Protein AF-A0A2I0TAE6-F1 (afdb_monomer_lite)

Sequence (79 aa):
MYLLECIYTKHLCLDGRQIHLEIYDPCSQPQRGKLSLTDELHWADGFIIVYDISDRASFAFAKALLYRIRESHIGACKK

InterPro domains:
  IPR001806 Small GTPase [PF00071] (8-71)
  IPR027417 P-loop containing nucleoside triphosphate hydrolase [G3DSA:3.40.50.300] (2-77)
  IPR027417 P-loop containing nucleoside triphosphate hydrolase [SSF52540] (6-72)
  IPR051065 Ras-related small GTPase [PTHR45704] (4-73)

Radius of gyration: 15.46 Å; chains: 1; bounding box: 33×34×36 Å

Organism: NCBI:txid1758121

Secondary structure (DSSP, 8-state):
------EEEEEEEETTEEEEEEEE-GGGS-S-----TTTTTSS-S-------TT-HHHHHHHHHHHHHHHHHHHGGG--

Foldseek 3Di:
DDPQPQWDWDWDADPNDTDIDIDGDPVSDPPDDDDPVLVVLVVDPDDDQDADPVDPVRVVVSVVVVVVSVVSVVVVPPD

Structure (mmCIF, N/CA/C/O backbone):
data_AF-A0A2I0TAE6-F1
#
_entry.id   AF-A0A2I0TAE6-F1
#
loop_
_atom_site.group_PDB
_atom_site.id
_atom_site.type_symbol
_atom_site.label_atom_id
_atom_site.label_alt_id
_atom_site.label_comp_id
_atom_site.label_asym_id
_atom_site.label_entity_id
_atom_site.label_seq_id
_atom_site.pdbx_PDB_ins_code
_atom_site.Cartn_x
_atom_site.Cartn_y
_atom_site.Cartn_z
_atom_site.occupancy
_atom_site.B_iso_or_equiv
_atom_site.auth_seq_id
_atom_site.auth_comp_id
_atom_site.auth_asym_id
_atom_site.auth_atom_id
_atom_site.pdbx_PDB_model_num
ATOM 1 N N . MET A 1 1 ? -13.796 23.522 -13.339 1.00 37.28 1 MET A N 1
ATOM 2 C CA . MET A 1 1 ? -12.957 23.474 -12.125 1.00 37.28 1 MET A CA 1
ATOM 3 C C . MET A 1 1 ? -13.336 22.191 -11.400 1.00 37.28 1 MET A C 1
ATOM 5 O O . MET A 1 1 ? -14.215 22.220 -10.558 1.00 37.28 1 MET A O 1
ATOM 9 N N . TYR A 1 2 ? -12.811 21.047 -11.847 1.00 41.28 2 TYR A N 1
ATOM 10 C CA . TYR A 1 2 ? -13.156 19.744 -11.270 1.00 41.28 2 TYR A CA 1
ATOM 11 C C . TYR A 1 2 ? -12.038 19.371 -10.301 1.00 41.28 2 TYR A C 1
ATOM 13 O O . TYR A 1 2 ? -10.906 19.151 -10.729 1.00 41.28 2 TYR A O 1
ATOM 21 N N . LEU A 1 3 ? -12.333 19.399 -9.005 1.00 47.94 3 LEU A N 1
ATOM 22 C CA . LEU A 1 3 ? -11.462 18.829 -7.986 1.00 47.94 3 LEU A CA 1
ATOM 23 C C . LEU A 1 3 ? -11.580 17.306 -8.119 1.00 47.94 3 LEU A C 1
ATOM 25 O O . LEU A 1 3 ? -12.627 16.742 -7.822 1.00 47.94 3 LEU A O 1
ATOM 29 N N . LEU A 1 4 ? -10.535 16.666 -8.649 1.00 50.25 4 LEU A N 1
ATOM 30 C CA . LEU A 1 4 ? -10.327 15.222 -8.533 1.00 50.25 4 LEU A CA 1
ATOM 31 C C . LEU A 1 4 ? -10.091 14.929 -7.049 1.00 50.25 4 LEU A C 1
ATOM 33 O O . LEU A 1 4 ? -8.969 15.043 -6.556 1.00 50.25 4 LEU A O 1
ATOM 37 N N . GLU A 1 5 ? -11.166 14.652 -6.319 1.00 60.75 5 GLU A N 1
ATOM 38 C CA . GLU A 1 5 ? -11.090 14.193 -4.937 1.00 60.75 5 GLU A CA 1
ATOM 39 C C . GLU A 1 5 ? -10.332 12.863 -4.927 1.00 60.75 5 GLU A C 1
ATOM 41 O O . GLU A 1 5 ? -10.786 11.865 -5.478 1.00 60.75 5 GLU A O 1
ATOM 46 N N . CYS A 1 6 ? -9.130 12.869 -4.356 1.00 77.62 6 CYS A N 1
ATOM 47 C CA . CYS A 1 6 ? -8.306 11.669 -4.213 1.00 77.62 6 CYS A CA 1
ATOM 48 C C . CYS A 1 6 ? -8.603 10.945 -2.902 1.00 77.62 6 CYS A C 1
ATOM 50 O O . CYS A 1 6 ? -7.889 10.015 -2.562 1.00 77.62 6 CYS A O 1
ATOM 52 N N . ILE A 1 7 ? -9.614 11.394 -2.154 1.00 84.50 7 ILE A N 1
ATOM 53 C CA . ILE A 1 7 ? -10.035 10.819 -0.882 1.00 84.50 7 ILE A CA 1
ATOM 54 C C . ILE A 1 7 ? -11.449 10.281 -1.061 1.00 84.50 7 ILE A C 1
ATOM 56 O O . ILE A 1 7 ? -12.367 11.011 -1.425 1.00 84.50 7 ILE A O 1
ATOM 60 N N . TYR A 1 8 ? -11.614 8.992 -0.804 1.00 87.75 8 TYR A N 1
ATOM 61 C CA . TYR A 1 8 ? -12.900 8.324 -0.741 1.00 87.75 8 TYR A CA 1
ATOM 62 C C . TYR A 1 8 ? -13.300 8.112 0.714 1.00 87.75 8 TYR A C 1
ATOM 64 O O . TYR A 1 8 ? -12.551 7.502 1.478 1.00 87.75 8 TYR A O 1
ATOM 72 N N . THR A 1 9 ? -14.506 8.550 1.071 1.00 91.25 9 THR A N 1
ATOM 73 C CA . THR A 1 9 ? -15.005 8.499 2.448 1.00 91.25 9 THR A CA 1
ATOM 74 C C . THR A 1 9 ? -16.239 7.605 2.575 1.00 91.25 9 THR A C 1
ATOM 76 O O . THR A 1 9 ? -17.189 7.703 1.790 1.00 91.25 9 THR A O 1
ATOM 79 N N . LYS A 1 10 ? -16.265 6.742 3.599 1.00 93.25 10 LYS A N 1
ATOM 80 C CA . LYS A 1 10 ? -17.411 5.885 3.938 1.00 93.25 10 LYS A CA 1
ATOM 81 C C . LYS A 1 10 ? -17.610 5.727 5.440 1.00 93.25 10 LYS A C 1
ATOM 83 O O . LYS A 1 10 ? -16.680 5.416 6.170 1.00 93.25 10 LYS A O 1
ATOM 88 N N . HIS A 1 11 ? -18.866 5.801 5.872 1.00 95.56 11 HIS A N 1
ATOM 89 C CA . HIS A 1 11 ? -19.292 5.276 7.169 1.00 95.56 11 HIS A CA 1
ATOM 90 C C . HIS A 1 11 ? -19.702 3.811 7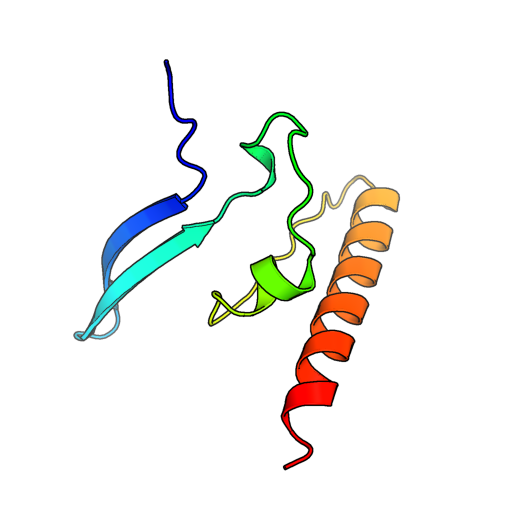.024 1.00 95.56 11 HIS A C 1
ATOM 92 O O . HIS A 1 11 ? -20.480 3.472 6.128 1.00 95.56 11 HIS A O 1
ATOM 98 N N . LEU A 1 12 ? -19.182 2.948 7.891 1.00 95.12 12 LEU A N 1
ATOM 99 C CA . LEU A 1 12 ? -19.455 1.512 7.875 1.00 95.12 12 LEU A CA 1
ATOM 100 C C . LEU A 1 12 ? -19.431 0.926 9.289 1.00 95.12 12 LEU A C 1
ATOM 102 O O . LEU A 1 12 ? -18.884 1.527 10.207 1.00 95.12 12 LEU A O 1
ATOM 106 N N . CYS A 1 13 ? -20.027 -0.252 9.467 1.00 96.31 13 CYS A N 1
ATOM 107 C CA . CYS A 1 13 ? -20.026 -0.973 10.737 1.00 96.31 13 CYS A CA 1
ATOM 108 C C . CYS A 1 13 ? -19.188 -2.251 10.603 1.00 96.31 13 CYS A C 1
ATOM 110 O O . CYS A 1 13 ? -19.493 -3.077 9.743 1.00 96.31 13 CYS A O 1
ATOM 112 N N . LEU A 1 14 ? -18.160 -2.423 11.439 1.00 93.81 14 LEU A N 1
ATOM 113 C CA . LEU A 1 14 ? -17.377 -3.664 11.551 1.00 93.81 14 LEU A CA 1
ATOM 114 C C . LEU A 1 14 ? -17.419 -4.146 12.997 1.00 93.81 14 LEU A C 1
ATOM 116 O O . LEU A 1 14 ? -17.212 -3.358 13.918 1.00 93.81 14 LEU A O 1
ATOM 120 N N . ASP A 1 15 ? -17.727 -5.428 13.199 1.00 95.50 15 ASP A N 1
ATOM 121 C CA . ASP A 1 15 ? -17.831 -6.062 14.523 1.00 95.50 15 ASP A CA 1
ATOM 122 C C . ASP A 1 15 ? -18.717 -5.284 15.518 1.00 95.50 15 ASP A C 1
ATOM 124 O O . ASP A 1 15 ? -18.431 -5.177 16.711 1.00 95.50 15 ASP A O 1
ATOM 128 N N . GLY A 1 16 ? -19.802 -4.689 15.010 1.00 95.12 16 GLY A N 1
ATOM 129 C CA . GLY A 1 16 ? -20.738 -3.880 15.798 1.00 95.12 16 GLY A CA 1
ATOM 130 C C . GLY A 1 16 ? -20.255 -2.460 16.126 1.00 95.12 16 GLY A C 1
ATOM 131 O O . GLY A 1 16 ? -20.968 -1.731 16.814 1.00 95.12 16 GLY A O 1
ATOM 132 N N . ARG A 1 17 ? -19.080 -2.039 15.640 1.00 96.12 17 ARG A N 1
ATOM 133 C CA . ARG A 1 17 ? -18.532 -0.685 15.817 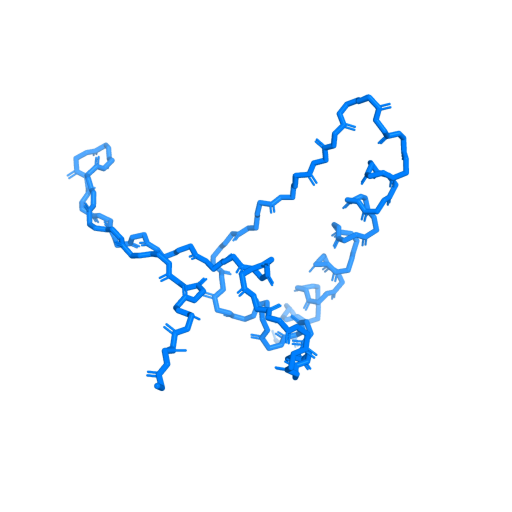1.00 96.12 17 ARG A CA 1
ATOM 134 C C . ARG A 1 17 ? -18.695 0.144 14.550 1.00 96.12 17 ARG A C 1
ATOM 136 O O . ARG A 1 17 ? -18.344 -0.305 13.463 1.00 96.12 17 ARG A O 1
ATOM 143 N N . GLN A 1 18 ? -19.180 1.375 14.704 1.00 96.69 18 GLN A N 1
ATOM 144 C CA . GLN A 1 18 ? -19.202 2.360 13.621 1.00 96.69 18 GLN A CA 1
ATOM 145 C C . GLN A 1 18 ? -17.785 2.872 13.352 1.00 96.69 18 GLN A C 1
ATOM 147 O O . GLN A 1 18 ? -17.059 3.211 14.285 1.00 96.69 18 GLN A O 1
ATOM 152 N N . ILE A 1 19 ? -17.405 2.925 12.080 1.00 95.19 19 ILE A N 1
ATOM 153 C CA . ILE A 1 19 ? -16.082 3.321 11.602 1.00 95.19 19 ILE A CA 1
ATOM 154 C C . ILE A 1 19 ? -16.253 4.338 10.476 1.00 95.19 19 ILE A C 1
ATOM 156 O O . ILE A 1 19 ? -17.102 4.183 9.593 1.00 95.19 19 ILE A O 1
ATOM 160 N N . HIS A 1 20 ? -15.421 5.374 10.518 1.00 94.25 20 HIS A N 1
ATOM 161 C CA . HIS A 1 20 ? -15.233 6.333 9.441 1.00 94.25 20 HIS A CA 1
ATOM 162 C C . HIS A 1 20 ? -13.987 5.928 8.654 1.00 94.25 20 HIS A C 1
ATOM 164 O O . HIS A 1 20 ? -12.880 5.975 9.181 1.00 94.25 20 HIS A O 1
ATOM 170 N N . LEU A 1 21 ? -14.184 5.450 7.429 1.00 92.12 21 LEU A N 1
ATOM 171 C CA . LEU A 1 21 ? -13.119 5.010 6.541 1.00 92.12 21 LEU A CA 1
ATOM 172 C C . LEU A 1 21 ? -12.809 6.110 5.530 1.00 92.12 21 LEU A C 1
ATOM 174 O O . LEU A 1 21 ? -13.694 6.511 4.775 1.00 92.12 21 LEU A O 1
ATOM 178 N N . GLU A 1 22 ? -11.545 6.515 5.474 1.00 91.44 22 GLU A N 1
ATOM 179 C CA . GLU A 1 22 ? -10.996 7.416 4.464 1.00 91.44 22 GLU A CA 1
ATOM 180 C C . GLU A 1 22 ? -9.888 6.688 3.695 1.00 91.44 22 GLU A C 1
ATOM 182 O O . GLU A 1 22 ? -8.972 6.122 4.289 1.00 91.44 22 GLU A O 1
ATOM 187 N N . ILE A 1 23 ? -9.987 6.664 2.366 1.00 89.12 23 ILE A N 1
ATOM 188 C CA . ILE A 1 23 ? -8.987 6.059 1.480 1.00 89.12 23 ILE A CA 1
ATOM 189 C C . ILE A 1 23 ? -8.450 7.145 0.561 1.00 89.12 23 ILE A C 1
ATOM 191 O O . ILE A 1 23 ? -9.196 7.667 -0.263 1.00 89.12 23 ILE A O 1
ATOM 195 N N . TYR A 1 24 ? -7.156 7.435 0.661 1.00 85.44 24 TYR A N 1
ATOM 196 C CA . TYR A 1 24 ? -6.449 8.270 -0.305 1.00 85.44 24 TYR A CA 1
ATOM 197 C C . TYR A 1 24 ? -5.883 7.413 -1.443 1.00 85.44 24 TYR A C 1
ATOM 199 O O . TYR A 1 24 ? -5.123 6.475 -1.194 1.00 85.44 24 TYR A O 1
ATOM 207 N N . ASP A 1 25 ? -6.224 7.752 -2.683 1.00 84.62 25 ASP A N 1
ATOM 208 C CA . ASP A 1 25 ? -5.636 7.170 -3.887 1.00 84.62 25 ASP A CA 1
ATOM 209 C C . ASP A 1 25 ? -4.730 8.188 -4.611 1.00 84.62 25 ASP A C 1
ATOM 211 O O . ASP A 1 25 ? -5.226 9.083 -5.306 1.00 84.62 25 ASP A O 1
ATOM 215 N N . PRO A 1 26 ? -3.395 8.047 -4.515 1.00 73.31 26 PRO A N 1
ATOM 216 C CA . PRO A 1 26 ? -2.456 8.959 -5.161 1.00 73.31 26 PRO A CA 1
ATOM 217 C C . PRO A 1 26 ? -2.436 8.817 -6.692 1.00 73.31 26 PRO A C 1
ATOM 219 O O . PRO A 1 26 ? -1.964 9.724 -7.381 1.00 73.31 26 PRO A O 1
ATOM 222 N N . CYS A 1 27 ? -2.954 7.716 -7.258 1.00 71.25 27 CYS A N 1
ATOM 223 C CA . CYS A 1 27 ? -3.035 7.534 -8.712 1.00 71.25 27 CYS A CA 1
ATOM 224 C C . CYS A 1 27 ? -4.070 8.450 -9.377 1.00 71.25 27 CYS A C 1
ATOM 226 O O . CYS A 1 27 ? -4.009 8.656 -10.591 1.00 71.25 27 CYS A O 1
ATOM 228 N N . SER A 1 28 ? -4.979 9.033 -8.596 1.00 60.84 28 SER A N 1
ATOM 229 C CA . SER A 1 28 ? -6.023 9.928 -9.088 1.00 60.84 28 SER A CA 1
ATOM 230 C C . SER A 1 28 ? -5.538 11.374 -9.331 1.00 60.84 28 SER A C 1
ATOM 232 O O . SER A 1 28 ? -6.255 12.160 -9.958 1.00 60.84 28 SER A O 1
ATOM 234 N N . GLN A 1 29 ? -4.309 11.744 -8.922 1.00 57.34 29 GLN A N 1
ATOM 235 C CA . GLN A 1 29 ? -3.738 13.072 -9.202 1.00 57.34 29 GLN A CA 1
ATOM 236 C C . GLN A 1 29 ? -2.908 13.121 -10.501 1.00 57.34 29 GLN A C 1
ATOM 238 O O . GLN A 1 29 ? -1.927 12.387 -10.653 1.00 57.34 29 GLN A O 1
ATOM 243 N N . PRO A 1 30 ? -3.182 14.069 -11.420 1.00 52.69 30 PRO A N 1
ATOM 244 C CA . PRO A 1 30 ? -2.334 14.313 -12.582 1.00 52.69 30 PRO A CA 1
ATOM 245 C C . PRO A 1 30 ? -1.045 15.046 -12.176 1.00 52.69 30 PRO A C 1
ATOM 247 O O . PRO A 1 30 ? -0.982 16.260 -12.310 1.00 52.69 30 PRO A O 1
ATOM 250 N N . GLN A 1 31 ? -0.038 14.328 -11.658 1.00 53.97 31 GLN A N 1
ATOM 251 C CA . GLN A 1 31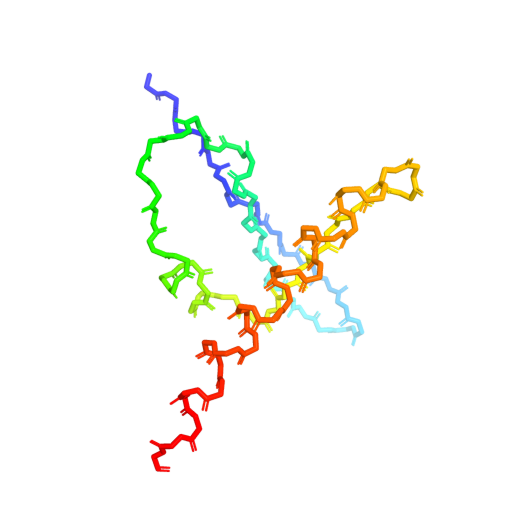 ? 1.362 14.749 -11.395 1.00 53.97 31 GLN A CA 1
ATOM 252 C C . GLN A 1 31 ? 1.613 16.214 -10.937 1.00 53.97 31 GLN A C 1
ATOM 254 O O . GLN A 1 31 ? 2.703 16.753 -11.147 1.00 53.97 31 GLN A O 1
ATOM 259 N N . ARG A 1 32 ? 0.649 16.899 -10.312 1.00 45.00 32 ARG A N 1
ATOM 260 C CA . ARG A 1 32 ? 0.776 18.303 -9.910 1.00 45.00 32 ARG A CA 1
ATOM 261 C C . ARG A 1 32 ? 0.976 18.377 -8.412 1.00 45.00 32 ARG A C 1
ATOM 263 O O . ARG A 1 32 ? 0.025 18.344 -7.649 1.00 45.00 32 ARG A O 1
ATOM 270 N N . GLY A 1 33 ? 2.243 18.537 -8.045 1.00 48.03 33 GLY A N 1
ATOM 271 C CA . GLY A 1 33 ? 2.672 18.712 -6.668 1.00 48.03 33 GLY A CA 1
ATOM 272 C C . GLY A 1 33 ? 2.771 17.370 -5.970 1.00 48.03 33 GLY A C 1
ATOM 273 O O . GLY A 1 33 ? 1.848 16.966 -5.282 1.00 48.03 33 GLY A O 1
ATOM 274 N N . LYS A 1 34 ? 3.914 16.690 -6.132 1.00 49.66 34 LYS A N 1
ATOM 275 C CA . LYS A 1 34 ? 4.331 15.657 -5.181 1.00 49.66 34 LYS A CA 1
ATOM 276 C C . LYS A 1 34 ? 4.325 16.311 -3.802 1.00 49.66 34 LYS A C 1
ATOM 278 O O . LYS A 1 34 ? 5.279 17.019 -3.473 1.00 49.66 34 LYS A O 1
ATOM 283 N N . LEU A 1 35 ? 3.266 16.102 -3.024 1.00 50.72 35 LEU A N 1
ATOM 284 C CA . LEU A 1 35 ? 3.378 16.202 -1.579 1.00 50.72 35 LEU A CA 1
ATOM 285 C C . LEU A 1 35 ? 4.586 15.350 -1.191 1.00 50.72 35 LEU A C 1
ATOM 287 O O . LEU A 1 35 ? 4.868 14.317 -1.818 1.00 50.72 35 LEU A O 1
ATOM 291 N N . SER A 1 36 ? 5.383 15.830 -0.238 1.00 56.59 36 SER A N 1
ATOM 292 C CA . SER A 1 36 ? 6.460 14.984 0.249 1.00 56.59 36 SER A CA 1
ATOM 293 C C . SER A 1 36 ? 5.793 13.711 0.771 1.00 56.59 36 SER A C 1
ATOM 295 O O . SER A 1 36 ? 4.767 13.786 1.442 1.00 56.59 36 SER A O 1
ATOM 297 N N . LEU A 1 37 ? 6.317 12.534 0.417 1.00 60.41 37 LEU A N 1
ATOM 298 C CA . LEU A 1 37 ?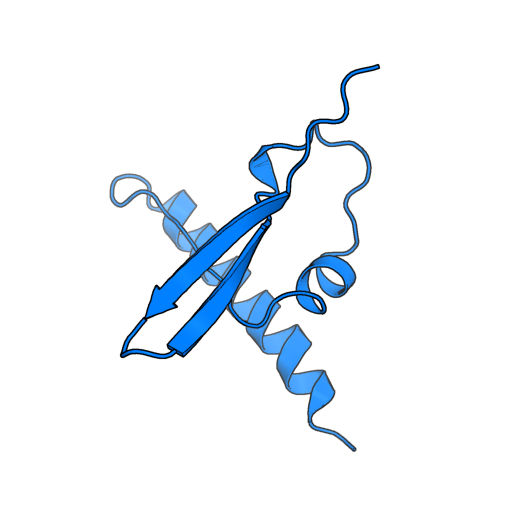 5.737 11.268 0.885 1.00 60.41 37 LEU A CA 1
ATOM 299 C C . LEU A 1 37 ? 5.565 11.272 2.407 1.00 60.41 37 LEU A C 1
ATOM 301 O O . LEU A 1 37 ? 4.631 10.682 2.915 1.00 60.41 37 LEU A O 1
ATOM 305 N N . THR A 1 38 ? 6.417 12.004 3.119 1.00 57.31 38 THR A N 1
ATOM 306 C CA . THR A 1 38 ? 6.312 12.264 4.552 1.00 57.31 38 THR A CA 1
ATOM 307 C C . THR A 1 38 ? 4.973 12.896 4.955 1.00 57.31 38 THR A C 1
ATOM 309 O O . THR A 1 38 ? 4.343 12.410 5.888 1.00 57.31 38 THR A O 1
ATOM 312 N N . ASP A 1 39 ? 4.496 13.920 4.241 1.00 60.22 39 ASP A N 1
ATOM 313 C CA . ASP A 1 39 ? 3.208 14.576 4.521 1.00 60.22 39 ASP A CA 1
ATOM 314 C C . ASP A 1 39 ? 2.021 13.654 4.186 1.00 60.22 39 ASP A C 1
ATOM 316 O O . ASP A 1 39 ? 1.039 13.603 4.925 1.00 60.22 39 ASP A O 1
ATOM 320 N N . GLU A 1 40 ? 2.145 12.852 3.121 1.00 63.12 40 GLU A N 1
ATOM 321 C CA . GLU A 1 40 ? 1.178 11.800 2.765 1.00 63.12 40 GLU A CA 1
ATOM 322 C C . GLU A 1 40 ? 1.234 10.574 3.689 1.00 63.12 40 GLU A C 1
ATOM 324 O O . GLU A 1 40 ? 0.399 9.687 3.581 1.00 63.12 40 GLU A O 1
ATOM 329 N N . LEU A 1 41 ? 2.211 10.464 4.582 1.00 65.31 41 LEU A N 1
ATOM 330 C CA . LEU A 1 41 ? 2.323 9.324 5.491 1.00 65.31 41 LEU A CA 1
ATOM 331 C C . LEU A 1 41 ? 1.753 9.620 6.880 1.00 65.31 41 LEU A C 1
ATOM 333 O O . LEU A 1 41 ? 1.395 8.694 7.600 1.00 65.31 41 LEU A O 1
ATOM 337 N N . HIS A 1 42 ? 1.624 10.893 7.256 1.00 69.38 42 HIS A N 1
ATOM 338 C CA . HIS A 1 42 ? 1.128 11.279 8.578 1.00 69.38 42 HIS A CA 1
ATOM 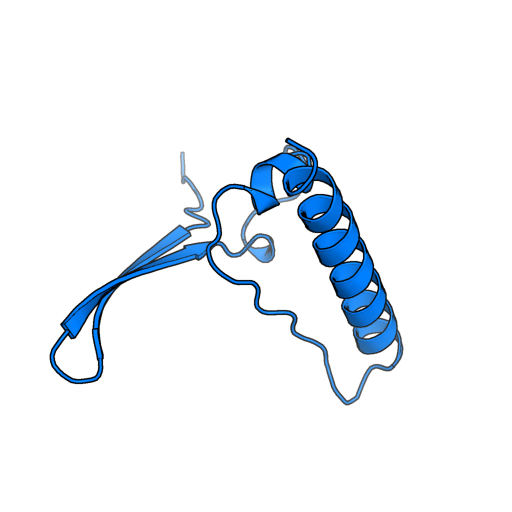339 C C . HIS A 1 42 ? -0.397 11.200 8.741 1.00 69.38 42 HIS A C 1
ATOM 341 O O . HIS A 1 42 ? -0.862 11.163 9.877 1.00 69.38 42 HIS A O 1
ATOM 347 N N . TRP A 1 43 ? -1.170 11.179 7.650 1.00 72.12 43 TRP A N 1
ATOM 348 C CA . TRP A 1 43 ? -2.639 11.145 7.718 1.00 72.12 43 TRP A CA 1
ATOM 349 C C . TRP A 1 43 ? -3.216 9.731 7.883 1.00 72.12 43 TRP A C 1
ATOM 351 O O . TRP A 1 43 ? -4.369 9.600 8.279 1.00 72.12 43 TRP A O 1
ATOM 361 N N . ALA A 1 44 ? -2.447 8.684 7.566 1.00 84.88 44 ALA A N 1
ATOM 362 C CA . ALA A 1 44 ? -2.970 7.328 7.448 1.00 84.88 44 ALA A CA 1
ATOM 363 C C . ALA A 1 44 ? -2.690 6.471 8.691 1.00 84.88 44 ALA A C 1
ATOM 365 O O . ALA A 1 44 ? -1.546 6.341 9.128 1.00 84.88 44 ALA A O 1
ATOM 366 N N . ASP A 1 45 ? -3.721 5.782 9.182 1.00 87.06 45 ASP A N 1
ATOM 367 C CA . ASP A 1 45 ? -3.578 4.727 10.197 1.00 87.06 45 ASP A CA 1
ATOM 368 C C . ASP A 1 45 ? -2.991 3.424 9.618 1.00 87.06 45 ASP A C 1
ATOM 370 O O . ASP A 1 45 ? -2.492 2.564 10.348 1.00 87.06 45 ASP A O 1
ATOM 374 N N . GLY A 1 46 ? -3.054 3.249 8.296 1.00 88.69 46 GLY A N 1
ATOM 375 C CA . GLY A 1 46 ? -2.578 2.054 7.611 1.00 88.69 46 GLY A CA 1
ATOM 376 C C . GLY A 1 46 ? -2.318 2.283 6.127 1.00 88.69 46 GLY A C 1
ATOM 377 O O . GLY A 1 46 ? -2.863 3.194 5.512 1.00 88.69 46 GLY A O 1
ATOM 378 N N . PHE A 1 47 ? -1.485 1.421 5.545 1.00 89.81 47 PHE A N 1
ATOM 379 C CA . PHE A 1 47 ? -1.065 1.513 4.147 1.00 89.81 47 PHE A CA 1
ATOM 380 C C . PHE A 1 47 ? -1.421 0.240 3.388 1.00 89.81 47 PHE A C 1
ATOM 382 O O . PHE A 1 47 ? -1.213 -0.869 3.885 1.00 89.81 47 PHE A O 1
ATOM 389 N N . ILE A 1 48 ? -1.887 0.402 2.151 1.00 91.75 48 ILE A N 1
ATOM 390 C CA . ILE A 1 48 ? -2.119 -0.695 1.210 1.00 91.75 48 ILE A CA 1
ATOM 391 C C . ILE A 1 48 ? -1.099 -0.557 0.081 1.00 91.75 48 ILE A C 1
ATOM 393 O O . ILE A 1 48 ? -1.068 0.454 -0.614 1.00 91.75 48 ILE A O 1
ATOM 397 N N . ILE A 1 49 ? -0.254 -1.574 -0.104 1.00 91.81 49 ILE A N 1
ATOM 398 C CA . ILE A 1 49 ? 0.711 -1.631 -1.206 1.00 91.81 49 ILE A CA 1
ATOM 399 C C . ILE A 1 49 ? 0.258 -2.717 -2.178 1.00 91.81 49 ILE A C 1
ATOM 401 O O . ILE A 1 49 ? 0.179 -3.888 -1.810 1.00 91.81 49 ILE A O 1
ATOM 405 N N . VAL A 1 50 ? -0.017 -2.323 -3.419 1.00 93.38 50 VAL A N 1
ATOM 406 C CA . VAL A 1 50 ? -0.507 -3.210 -4.480 1.00 93.38 50 VAL A CA 1
ATOM 407 C C . VAL A 1 50 ? 0.596 -3.427 -5.515 1.00 93.38 50 VAL A C 1
ATOM 409 O O . VAL A 1 50 ? 1.350 -2.507 -5.831 1.00 93.38 50 VAL A O 1
ATOM 412 N N . TYR A 1 51 ? 0.701 -4.648 -6.034 1.00 95.62 51 TYR A N 1
ATOM 413 C CA . TYR A 1 51 ? 1.584 -5.005 -7.144 1.00 95.62 51 TYR A CA 1
ATOM 414 C C . TYR A 1 51 ? 0.881 -6.008 -8.067 1.00 95.62 51 TYR A C 1
ATOM 416 O O . TYR A 1 51 ? -0.076 -6.666 -7.656 1.00 95.62 51 TYR A O 1
ATOM 424 N N . ASP A 1 52 ? 1.360 -6.127 -9.302 1.00 96.31 52 ASP A N 1
ATOM 425 C CA . ASP A 1 52 ? 0.896 -7.124 -10.265 1.00 96.31 52 ASP A CA 1
ATOM 426 C C . ASP A 1 52 ? 1.776 -8.377 -10.158 1.00 96.31 52 ASP A C 1
ATOM 428 O O . ASP A 1 52 ? 2.999 -8.316 -10.300 1.00 96.31 52 ASP A O 1
ATOM 432 N N . ILE A 1 53 ? 1.153 -9.533 -9.917 1.00 97.56 53 ILE A N 1
ATOM 433 C CA 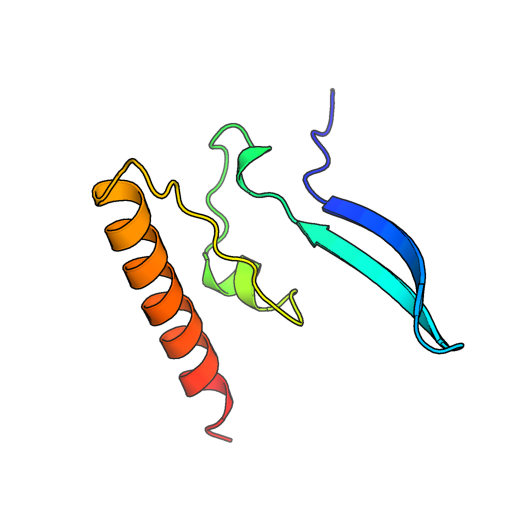. ILE A 1 53 ? 1.846 -10.825 -9.807 1.00 97.56 53 ILE A CA 1
ATOM 434 C C . ILE A 1 53 ? 2.581 -11.220 -11.095 1.00 97.56 53 ILE A C 1
ATOM 436 O O . ILE A 1 53 ? 3.528 -12.004 -11.043 1.00 97.56 53 ILE A O 1
ATOM 440 N N . SER A 1 54 ? 2.157 -10.673 -12.234 1.00 98.25 54 SER A N 1
ATOM 441 C CA . SER A 1 54 ? 2.742 -10.925 -13.551 1.00 98.25 54 SER A CA 1
ATOM 442 C C . SER A 1 54 ? 3.928 -10.003 -13.849 1.00 98.25 54 SER A C 1
ATOM 444 O O . SER A 1 54 ? 4.711 -10.295 -14.752 1.00 98.25 54 SER A O 1
ATOM 446 N N . ASP A 1 55 ? 4.098 -8.916 -13.087 1.00 97.81 55 ASP A N 1
ATOM 447 C CA . ASP A 1 55 ? 5.176 -7.945 -13.268 1.00 97.81 55 ASP A CA 1
ATOM 448 C C . ASP A 1 55 ? 6.122 -7.907 -12.060 1.00 97.81 55 ASP A C 1
ATOM 450 O O . ASP A 1 55 ? 5.864 -7.299 -11.016 1.00 97.81 55 ASP A O 1
ATOM 454 N N . ARG A 1 56 ? 7.309 -8.491 -12.243 1.00 97.88 56 ARG A N 1
ATOM 455 C CA . ARG A 1 56 ? 8.376 -8.490 -11.236 1.00 97.88 56 ARG A CA 1
ATOM 456 C C . ARG A 1 56 ? 8.861 -7.079 -10.883 1.00 97.88 56 ARG A C 1
ATOM 458 O O . ARG A 1 56 ? 9.310 -6.873 -9.752 1.00 97.88 56 ARG A O 1
ATOM 465 N N . ALA A 1 57 ? 8.805 -6.126 -11.815 1.00 97.19 57 ALA A N 1
ATOM 466 C CA . ALA A 1 57 ? 9.207 -4.749 -11.551 1.00 97.19 57 ALA A CA 1
ATOM 467 C C . ALA A 1 57 ? 8.229 -4.071 -10.579 1.00 97.19 57 ALA A C 1
ATOM 469 O O . ALA A 1 57 ? 8.683 -3.443 -9.618 1.00 97.19 57 ALA A O 1
ATOM 470 N N . SER A 1 58 ? 6.917 -4.284 -10.742 1.00 95.81 58 SER A N 1
ATOM 471 C CA . SER A 1 58 ? 5.900 -3.812 -9.793 1.00 95.81 58 SER A CA 1
ATOM 472 C C . SER A 1 58 ? 6.137 -4.338 -8.369 1.00 95.81 58 SER A C 1
ATOM 474 O O . SER A 1 58 ? 6.079 -3.570 -7.408 1.00 95.81 58 SER A O 1
ATOM 476 N N . PHE A 1 59 ? 6.524 -5.613 -8.216 1.00 97.81 59 PHE A N 1
ATOM 477 C CA . PHE A 1 59 ? 6.874 -6.183 -6.910 1.00 97.81 59 PHE A CA 1
ATOM 478 C C . PHE A 1 59 ? 8.130 -5.538 -6.306 1.00 97.81 59 PHE A C 1
ATOM 480 O O . PHE A 1 59 ? 8.174 -5.238 -5.109 1.00 97.81 59 PHE A O 1
ATOM 487 N N . ALA A 1 60 ? 9.169 -5.311 -7.117 1.00 96.94 60 ALA A N 1
ATOM 488 C CA . ALA A 1 60 ? 10.380 -4.637 -6.656 1.00 96.94 60 ALA A CA 1
ATOM 489 C C . ALA A 1 60 ? 10.080 -3.204 -6.181 1.00 96.94 60 ALA A C 1
ATOM 491 O O . ALA A 1 60 ? 10.578 -2.786 -5.133 1.00 96.94 60 ALA A O 1
ATOM 492 N N . PHE A 1 61 ? 9.218 -2.485 -6.904 1.00 93.12 61 PHE A N 1
ATOM 493 C CA . PHE A 1 61 ? 8.758 -1.154 -6.522 1.00 93.12 61 PHE A CA 1
ATOM 494 C C . PHE A 1 61 ? 7.942 -1.171 -5.220 1.00 93.12 61 PHE A C 1
ATOM 496 O O . PHE A 1 61 ? 8.248 -0.413 -4.300 1.00 93.12 61 PHE A O 1
ATOM 503 N N . ALA A 1 62 ? 6.974 -2.084 -5.090 1.00 93.81 62 ALA A N 1
ATOM 504 C CA . ALA A 1 62 ? 6.186 -2.278 -3.871 1.00 93.81 62 ALA A CA 1
ATOM 505 C C . ALA A 1 62 ? 7.072 -2.549 -2.644 1.00 93.81 62 ALA A C 1
ATOM 507 O O . ALA A 1 62 ? 6.878 -1.968 -1.573 1.00 93.81 62 ALA A O 1
ATOM 508 N N . LYS A 1 63 ? 8.106 -3.382 -2.811 1.00 95.31 63 LYS A N 1
ATOM 509 C CA . LYS A 1 63 ? 9.095 -3.650 -1.763 1.00 95.31 63 LYS A CA 1
ATOM 510 C C . LYS A 1 63 ? 9.875 -2.390 -1.376 1.00 95.31 63 LYS A C 1
ATOM 512 O O . LYS A 1 63 ? 10.073 -2.147 -0.188 1.00 95.31 63 LYS A O 1
ATOM 517 N N . ALA A 1 64 ? 10.302 -1.582 -2.347 1.00 92.81 64 ALA A N 1
ATOM 518 C CA . ALA A 1 64 ? 10.977 -0.316 -2.068 1.00 92.81 64 ALA A CA 1
ATOM 519 C C . ALA A 1 64 ? 10.060 0.664 -1.315 1.00 92.81 64 ALA A C 1
ATOM 521 O O . ALA A 1 64 ? 10.503 1.303 -0.362 1.00 92.81 64 ALA A O 1
ATOM 522 N N . LEU A 1 65 ? 8.777 0.739 -1.683 1.00 89.31 65 LEU A N 1
ATOM 523 C CA . LEU A 1 65 ? 7.793 1.567 -0.985 1.00 89.31 65 LEU A CA 1
ATOM 524 C C . LEU A 1 65 ? 7.619 1.129 0.478 1.00 89.31 65 LEU A C 1
ATOM 526 O O . LEU A 1 65 ? 7.661 1.973 1.368 1.00 89.31 65 LEU A O 1
ATOM 530 N N . LEU A 1 66 ? 7.536 -0.180 0.741 1.00 91.38 66 LEU A N 1
ATOM 531 C CA . LEU A 1 66 ? 7.460 -0.724 2.102 1.00 91.38 66 LEU A CA 1
ATOM 532 C C . LEU A 1 66 ? 8.637 -0.280 2.985 1.00 91.38 66 LEU A C 1
ATOM 534 O O . LEU A 1 66 ? 8.429 0.089 4.141 1.00 91.38 66 LEU A O 1
ATOM 538 N N . TYR A 1 67 ? 9.869 -0.320 2.465 1.00 90.81 67 TYR A N 1
ATOM 539 C CA . TYR A 1 67 ? 11.043 0.131 3.221 1.00 90.81 67 TYR A CA 1
ATOM 540 C C . TYR A 1 67 ? 10.960 1.619 3.561 1.00 90.81 67 TYR A C 1
ATOM 542 O O . TYR A 1 67 ? 11.190 1.992 4.708 1.00 90.81 67 TYR A O 1
ATOM 550 N N . ARG A 1 68 ? 10.541 2.447 2.600 1.00 85.00 68 ARG A N 1
ATOM 551 C CA . ARG A 1 68 ? 10.401 3.896 2.796 1.00 85.00 68 ARG A CA 1
ATOM 552 C C . ARG A 1 68 ? 9.365 4.243 3.863 1.00 85.00 68 ARG A C 1
ATOM 554 O O . ARG A 1 68 ? 9.645 5.077 4.714 1.00 85.00 68 ARG A O 1
ATOM 561 N N . ILE A 1 69 ? 8.214 3.563 3.853 1.00 85.81 69 ILE A N 1
ATOM 562 C CA . ILE A 1 69 ? 7.168 3.715 4.880 1.00 85.81 69 ILE A CA 1
ATOM 563 C C . ILE A 1 69 ? 7.727 3.360 6.266 1.00 85.81 69 ILE A C 1
ATOM 565 O O . ILE A 1 69 ? 7.536 4.082 7.242 1.00 85.81 69 ILE A O 1
ATOM 569 N N . ARG A 1 70 ? 8.463 2.249 6.377 1.00 84.94 70 ARG A N 1
ATOM 570 C CA . ARG A 1 70 ? 9.049 1.831 7.660 1.00 84.94 70 ARG A CA 1
ATOM 571 C C . ARG A 1 70 ? 10.071 2.836 8.184 1.00 84.94 70 ARG A C 1
ATOM 573 O O . ARG A 1 70 ? 10.051 3.146 9.372 1.00 84.94 70 ARG A O 1
ATOM 580 N N . GLU A 1 71 ? 10.938 3.353 7.321 1.00 82.62 71 GLU A N 1
ATOM 581 C CA . GLU A 1 71 ? 11.948 4.343 7.704 1.00 82.62 71 GLU A CA 1
ATOM 582 C C . GLU A 1 71 ? 11.322 5.637 8.238 1.00 82.62 71 GLU A C 1
ATOM 584 O O . GLU A 1 71 ? 11.770 6.139 9.272 1.00 82.62 71 GLU A O 1
ATOM 589 N N . SER A 1 72 ? 10.248 6.140 7.618 1.00 72.88 72 SER A N 1
ATOM 590 C CA . SER A 1 72 ? 9.549 7.336 8.112 1.00 72.88 72 SER A CA 1
ATOM 591 C C . SER A 1 72 ? 8.882 7.127 9.475 1.00 72.88 72 SER A C 1
ATOM 593 O O . SER A 1 72 ? 8.864 8.051 10.285 1.00 72.88 72 SER A O 1
ATOM 595 N N . HIS A 1 73 ? 8.390 5.920 9.783 1.00 67.38 73 HIS A N 1
ATOM 596 C CA . HIS A 1 73 ? 7.764 5.634 11.082 1.00 67.38 73 HIS A CA 1
ATOM 597 C C . HIS A 1 73 ? 8.764 5.297 12.203 1.00 67.38 73 HIS A C 1
ATOM 599 O O . HIS A 1 73 ? 8.474 5.554 13.371 1.00 67.38 73 HIS A O 1
ATOM 605 N N . ILE A 1 74 ? 9.963 4.790 11.891 1.00 57.38 74 ILE A N 1
ATOM 606 C CA . ILE A 1 74 ? 11.006 4.518 12.902 1.00 57.38 74 ILE A CA 1
ATOM 607 C C . ILE A 1 74 ? 11.541 5.821 13.530 1.00 57.38 74 ILE A C 1
ATOM 609 O O . ILE A 1 74 ? 11.934 5.831 14.698 1.00 57.38 74 ILE A O 1
ATOM 613 N N . GLY A 1 75 ? 11.506 6.943 12.804 1.00 51.19 75 GLY A N 1
ATOM 614 C CA . GLY A 1 75 ? 11.896 8.258 13.328 1.00 51.19 75 GLY A CA 1
ATOM 615 C C . GLY A 1 75 ? 10.941 8.844 14.379 1.00 51.19 75 GLY A C 1
ATOM 616 O O . GLY A 1 75 ? 11.358 9.688 15.169 1.00 51.19 75 GLY A O 1
ATOM 617 N N . ALA A 1 76 ? 9.685 8.386 14.434 1.00 52.38 76 ALA A N 1
ATOM 618 C CA . ALA A 1 76 ? 8.655 8.950 15.310 1.00 52.38 76 ALA A CA 1
ATOM 619 C C . ALA A 1 76 ? 8.703 8.425 16.761 1.00 52.38 76 ALA A C 1
ATOM 621 O O . ALA A 1 76 ? 8.180 9.077 17.660 1.00 52.38 76 ALA A O 1
ATOM 622 N N . CYS A 1 77 ? 9.357 7.283 17.013 1.00 44.38 77 CYS A N 1
ATOM 623 C CA . CYS A 1 77 ? 9.431 6.648 18.340 1.00 44.38 77 CYS A CA 1
ATOM 624 C C . CYS A 1 77 ? 10.649 7.094 19.184 1.00 44.38 77 CYS A C 1
ATOM 626 O O . CYS A 1 77 ? 10.909 6.532 20.245 1.00 44.38 77 CYS A O 1
ATOM 628 N N . LYS A 1 78 ? 11.420 8.095 18.736 1.00 42.41 78 LYS A N 1
ATOM 629 C CA . LYS A 1 78 ? 12.464 8.735 19.555 1.00 42.41 78 LYS A CA 1
ATOM 630 C C . LYS A 1 78 ? 11.924 10.025 20.180 1.00 42.41 78 LYS A C 1
ATOM 632 O O . LYS A 1 78 ? 12.230 11.111 19.694 1.00 42.41 78 LYS A O 1
ATOM 637 N N . LYS A 1 79 ? 11.127 9.899 21.239 1.00 34.75 79 LYS A N 1
ATOM 638 C CA . LYS A 1 79 ? 10.868 10.954 22.228 1.00 34.75 79 LYS A CA 1
ATOM 639 C C . LYS A 1 79 ? 10.777 10.334 23.610 1.00 34.75 79 LYS A C 1
ATOM 641 O O . LYS A 1 79 ? 10.151 9.258 23.709 1.00 34.75 79 LYS A O 1
#

pLDDT: mean 77.74, std 19.23, range [34.75, 98.25]